Protein AF-A0AAW0KI13-F1 (afdb_monomer_lite)

pLDDT: mean 89.4, std 6.86, range [46.94, 96.88]

Organism: Quercus suber (NCBI:txid58331)

Structure (mmCIF, N/CA/C/O backbone):
data_AF-A0AAW0KI13-F1
#
_entry.id   AF-A0AAW0KI13-F1
#
loop_
_atom_site.group_PDB
_atom_site.id
_atom_site.type_symbol
_atom_site.label_atom_id
_atom_site.label_alt_id
_atom_site.label_comp_id
_atom_site.label_asym_id
_atom_site.label_entity_id
_atom_site.label_seq_id
_atom_site.pdbx_PDB_ins_code
_atom_site.Cartn_x
_atom_site.Cartn_y
_atom_site.Cartn_z
_atom_site.occupancy
_atom_site.B_iso_or_equiv
_atom_site.auth_seq_id
_atom_site.auth_comp_id
_atom_site.auth_asym_id
_atom_site.auth_atom_id
_atom_site.pdbx_PDB_model_num
ATOM 1 N N . LYS A 1 1 ? 4.363 6.578 26.462 1.00 61.97 1 LYS A N 1
ATOM 2 C CA . LYS A 1 1 ? 5.328 7.355 25.631 1.00 61.97 1 LYS A CA 1
ATOM 3 C C . LYS A 1 1 ? 4.779 7.716 24.234 1.00 61.97 1 LYS A C 1
ATOM 5 O O . LYS A 1 1 ? 4.929 8.866 23.847 1.00 61.97 1 LYS A O 1
ATOM 10 N N . HIS A 1 2 ? 4.113 6.808 23.495 1.00 75.25 2 HIS A N 1
ATOM 11 C CA . HIS A 1 2 ? 3.542 7.102 22.158 1.00 75.25 2 HIS A CA 1
ATOM 12 C C . HIS A 1 2 ? 2.457 8.200 22.165 1.00 75.25 2 HIS A C 1
ATOM 14 O O . HIS A 1 2 ? 2.541 9.150 21.390 1.00 75.25 2 HIS A O 1
ATOM 20 N N . VAL A 1 3 ? 1.497 8.123 23.096 1.00 70.81 3 VAL A N 1
ATOM 21 C CA . VAL A 1 3 ? 0.371 9.077 23.221 1.00 70.81 3 VAL A CA 1
ATOM 22 C C . VAL A 1 3 ? 0.840 10.535 23.341 1.00 70.81 3 VAL A C 1
ATOM 24 O O . VAL A 1 3 ? 0.241 11.427 22.758 1.00 70.81 3 VAL A O 1
ATOM 27 N N . GLN A 1 4 ? 1.972 10.776 24.010 1.00 68.19 4 GLN A N 1
ATOM 28 C CA . GLN A 1 4 ? 2.544 12.117 24.188 1.00 68.19 4 GLN A CA 1
ATOM 29 C C . GLN A 1 4 ? 3.240 12.673 22.932 1.00 68.19 4 GLN A C 1
ATOM 31 O O . GLN A 1 4 ? 3.480 13.876 22.851 1.00 68.19 4 GLN A O 1
ATOM 36 N N . ARG A 1 5 ? 3.590 11.829 21.951 1.00 75.25 5 ARG A N 1
ATOM 37 C CA . ARG A 1 5 ? 4.307 12.231 20.723 1.00 75.25 5 ARG A CA 1
ATOM 38 C C . ARG A 1 5 ? 3.428 12.211 19.474 1.00 75.25 5 ARG A C 1
ATOM 40 O O . ARG A 1 5 ? 3.750 12.876 18.498 1.00 75.25 5 ARG A O 1
ATOM 47 N N . CYS A 1 6 ? 2.329 11.466 19.491 1.00 79.69 6 CYS A N 1
ATOM 48 C CA . CYS A 1 6 ? 1.463 11.311 18.332 1.00 79.69 6 CYS A CA 1
ATOM 49 C C . CYS A 1 6 ? 0.388 12.402 18.280 1.00 79.69 6 CYS A C 1
ATOM 51 O O . CYS A 1 6 ? -0.416 12.537 19.198 1.00 79.69 6 CYS A O 1
ATOM 53 N N . HIS A 1 7 ? 0.342 13.148 17.176 1.00 77.62 7 HIS A N 1
ATOM 54 C CA . HIS A 1 7 ? -0.634 14.221 16.964 1.00 77.62 7 HIS A CA 1
ATOM 55 C C . HIS A 1 7 ? -2.089 13.717 16.983 1.00 77.62 7 HIS A C 1
ATOM 57 O O . HIS A 1 7 ? -2.969 14.403 17.486 1.00 77.62 7 HIS A O 1
ATOM 63 N N . ILE A 1 8 ? -2.331 12.497 16.486 1.00 78.88 8 ILE A N 1
ATOM 64 C CA . ILE A 1 8 ? -3.669 11.882 16.452 1.00 78.88 8 ILE A CA 1
ATOM 65 C C . ILE A 1 8 ? -4.142 11.546 17.868 1.00 78.88 8 ILE A C 1
ATOM 67 O O . ILE A 1 8 ? -5.255 11.884 18.247 1.00 78.88 8 ILE A O 1
ATOM 71 N N . CYS A 1 9 ? -3.283 10.922 18.679 1.00 79.31 9 CYS A N 1
ATOM 72 C CA . CYS A 1 9 ? -3.679 10.585 20.042 1.00 79.31 9 CYS A CA 1
ATOM 73 C C . CYS A 1 9 ? -3.757 11.849 20.939 1.00 79.31 9 CYS A C 1
ATOM 75 O O . CYS A 1 9 ? -4.514 11.857 21.905 1.00 79.31 9 CYS A O 1
ATOM 77 N N . LYS A 1 10 ? -3.047 12.944 20.600 1.00 78.75 10 LYS A N 1
ATOM 78 C CA . LYS A 1 10 ? -3.195 14.263 21.255 1.00 78.75 10 LYS A CA 1
ATOM 79 C C . LYS A 1 10 ? -4.529 14.950 20.967 1.00 78.75 10 LYS A C 1
ATOM 81 O O . LYS A 1 10 ? -5.020 15.667 21.828 1.00 78.75 10 LYS A O 1
ATOM 86 N N . SER A 1 11 ? -5.120 14.737 19.791 1.00 77.19 11 SER A N 1
ATOM 87 C CA . SER A 1 11 ? -6.432 15.296 19.442 1.00 77.19 11 SER A CA 1
ATOM 88 C C . SER A 1 11 ? -7.610 14.483 19.998 1.00 77.19 11 SER A C 1
ATOM 90 O O . SER A 1 11 ? -8.747 14.698 19.589 1.00 77.19 11 SER A O 1
ATOM 92 N N . GLY A 1 12 ? -7.348 13.530 20.902 1.00 74.88 12 GLY A N 1
ATOM 93 C CA . GLY A 1 12 ? -8.364 12.673 21.520 1.00 74.88 12 GLY A CA 1
ATOM 94 C C . GLY A 1 12 ? -8.826 11.503 20.647 1.00 74.88 12 GLY A C 1
ATOM 95 O O . GLY A 1 12 ? -9.659 10.715 21.086 1.00 74.88 12 GLY A O 1
ATOM 96 N N . LYS A 1 13 ? -8.284 11.344 19.431 1.00 79.50 13 LYS A N 1
ATOM 97 C CA . LYS A 1 13 ? -8.642 10.239 18.534 1.00 79.50 13 LYS A CA 1
ATOM 98 C C . LYS A 1 13 ? -7.779 9.002 18.782 1.00 79.50 13 LYS A C 1
ATOM 100 O O . LYS A 1 13 ? -6.607 9.091 19.152 1.00 79.50 13 LYS A O 1
ATOM 105 N N . THR A 1 14 ? -8.335 7.817 18.541 1.00 81.00 14 THR A N 1
ATOM 106 C CA . THR A 1 14 ? -7.590 6.564 18.706 1.00 81.00 14 THR A CA 1
ATOM 107 C C . THR A 1 14 ? -6.725 6.288 17.483 1.00 81.00 14 THR A C 1
ATOM 109 O O . THR A 1 14 ? -7.211 6.053 16.384 1.00 81.00 14 THR A O 1
ATOM 112 N N . CYS A 1 15 ? -5.412 6.325 17.674 1.00 84.69 15 CYS A N 1
ATOM 113 C CA . CYS A 1 15 ? -4.423 6.094 16.629 1.00 84.69 15 CYS A CA 1
ATOM 114 C C . CYS A 1 15 ? -4.205 4.586 16.373 1.00 84.69 15 CYS A C 1
ATOM 116 O O . CYS A 1 15 ? -4.208 3.788 17.312 1.00 84.69 15 CYS A O 1
ATOM 118 N N . TYR A 1 16 ? -3.944 4.197 15.115 1.00 84.88 16 TYR A N 1
ATOM 119 C CA . TYR A 1 16 ? -3.769 2.786 14.717 1.00 84.88 16 TYR A CA 1
ATOM 120 C C . TYR A 1 16 ? -2.754 2.019 15.579 1.00 84.88 16 TYR A C 1
ATOM 122 O O . TYR A 1 16 ? -2.978 0.862 15.914 1.00 84.88 16 TYR A O 1
ATOM 130 N N . GLN A 1 17 ? -1.642 2.650 15.974 1.00 84.06 17 GLN A N 1
ATOM 131 C CA . GLN A 1 17 ? -0.625 1.982 16.793 1.00 84.06 17 GLN A CA 1
ATOM 132 C C . GLN A 1 17 ? -1.172 1.534 18.159 1.00 84.06 17 GLN A C 1
ATOM 134 O O . GLN A 1 17 ? -0.823 0.453 18.622 1.00 84.06 17 GLN A O 1
ATOM 139 N N . LEU A 1 18 ? -2.082 2.305 18.764 1.00 84.06 18 LEU A N 1
ATOM 140 C CA . LEU A 1 18 ? -2.740 1.898 20.007 1.00 84.06 18 LEU A CA 1
ATOM 141 C C . LEU A 1 18 ? -3.693 0.725 19.778 1.00 84.06 18 LEU A C 1
ATOM 143 O O . LEU A 1 18 ? -3.669 -0.217 20.559 1.00 84.06 18 LEU A O 1
ATOM 147 N N . LEU A 1 19 ? -4.494 0.755 18.708 1.00 85.00 19 LEU A N 1
ATOM 148 C CA . LEU A 1 19 ? -5.394 -0.355 18.350 1.00 85.00 19 LEU A CA 1
ATOM 149 C C . LEU A 1 19 ? -4.617 -1.639 18.059 1.00 85.00 19 LEU A C 1
ATOM 151 O O . LEU A 1 19 ? -5.054 -2.742 18.368 1.00 85.00 19 LEU A O 1
ATOM 155 N N . HIS A 1 20 ? -3.436 -1.481 17.472 1.00 84.06 20 HIS A N 1
ATOM 156 C CA . HIS A 1 20 ? -2.540 -2.579 17.197 1.00 84.06 20 HIS A CA 1
ATOM 157 C C . HIS A 1 20 ? -2.007 -3.209 18.490 1.00 84.06 20 HIS A C 1
ATOM 159 O O . HIS A 1 20 ? -2.032 -4.433 18.608 1.00 84.06 20 HIS A O 1
ATOM 165 N N . GLU A 1 21 ? -1.520 -2.408 19.441 1.00 84.06 21 GLU A N 1
ATOM 166 C CA . GLU A 1 21 ? -0.885 -2.870 20.688 1.00 84.06 21 GLU A CA 1
ATOM 167 C C . GLU A 1 21 ? -1.889 -3.333 21.758 1.00 84.06 21 GLU A C 1
ATOM 169 O O . GLU A 1 21 ? -1.588 -4.258 22.511 1.00 84.06 21 GLU A O 1
ATOM 174 N N . ARG A 1 22 ? -3.078 -2.725 21.823 1.00 84.56 22 ARG A N 1
ATOM 175 C CA . ARG A 1 22 ? -4.080 -2.994 22.861 1.00 84.56 22 ARG A CA 1
ATOM 176 C C . ARG A 1 22 ? -4.697 -4.389 22.698 1.00 84.56 22 ARG A C 1
ATOM 178 O O . ARG A 1 22 ? -4.988 -4.829 21.584 1.00 84.56 22 ARG A O 1
ATOM 185 N N . SER A 1 23 ? -4.903 -5.089 23.812 1.00 84.81 23 SER A N 1
ATOM 186 C CA . SER A 1 23 ? -5.718 -6.303 23.836 1.00 84.81 23 SER A CA 1
ATOM 187 C C . SER A 1 23 ? -7.190 -5.952 23.652 1.00 84.81 23 SER A C 1
ATOM 189 O O . SER A 1 23 ? -7.677 -4.909 24.096 1.00 84.81 23 SER A O 1
ATOM 191 N N . VAL A 1 24 ? -7.892 -6.825 22.950 1.00 85.62 24 VAL A N 1
ATOM 192 C CA . VAL A 1 24 ? -9.333 -6.726 22.752 1.00 85.62 24 VAL A CA 1
ATOM 193 C C . VAL A 1 24 ? -10.016 -7.532 23.868 1.00 85.62 24 VAL A C 1
ATOM 195 O O . VAL A 1 24 ? -9.411 -8.517 24.299 1.00 85.62 24 VAL A O 1
ATOM 198 N N . PRO A 1 25 ? -11.188 -7.111 24.389 1.00 85.69 25 PRO A N 1
ATOM 199 C CA . PRO A 1 25 ? -11.909 -7.892 25.395 1.00 85.69 25 PRO A CA 1
ATOM 200 C C . PRO A 1 25 ? -12.255 -9.306 24.898 1.00 85.69 25 PRO A C 1
ATOM 202 O O . PRO A 1 25 ? -12.314 -9.558 23.690 1.00 85.69 25 PRO A O 1
ATOM 205 N N . ASP A 1 26 ? -12.406 -10.233 25.847 1.00 83.75 26 ASP A N 1
ATOM 206 C CA . ASP A 1 26 ? -12.386 -11.675 25.569 1.00 83.75 26 ASP A CA 1
ATOM 207 C C . ASP A 1 26 ? -13.560 -12.156 24.703 1.00 83.75 26 ASP A C 1
ATOM 209 O O . ASP A 1 26 ? -13.428 -13.100 23.925 1.00 83.75 26 ASP A O 1
ATOM 213 N N . ASP A 1 27 ? -14.683 -11.445 24.771 1.00 82.56 27 ASP A N 1
ATOM 214 C CA . ASP A 1 27 ? -15.894 -11.650 23.972 1.00 82.56 27 ASP A CA 1
ATOM 215 C C . ASP A 1 27 ? -15.655 -11.525 22.458 1.00 82.56 27 ASP A C 1
ATOM 217 O O . ASP A 1 27 ? -16.357 -12.139 21.649 1.00 82.56 27 ASP A O 1
ATOM 221 N N . LYS A 1 28 ? -14.628 -10.773 22.055 1.00 84.06 28 LYS A N 1
ATOM 222 C CA . LYS A 1 28 ? -14.274 -10.579 20.645 1.00 84.06 28 LYS A CA 1
ATOM 223 C C . LYS A 1 28 ? -13.362 -11.660 20.078 1.00 84.06 28 LYS A C 1
ATOM 225 O O . LYS A 1 28 ? -13.209 -11.720 18.854 1.00 84.06 28 LYS A O 1
ATOM 230 N N . TYR A 1 29 ? -12.786 -12.536 20.903 1.00 85.75 29 TYR A N 1
ATOM 231 C CA . TYR A 1 29 ? -12.083 -13.727 20.411 1.00 85.75 29 TYR A CA 1
ATOM 232 C C . TYR A 1 29 ? -13.089 -14.824 20.045 1.00 85.75 29 TYR A C 1
ATOM 234 O O . TYR A 1 29 ? -13.112 -15.905 20.625 1.00 85.75 29 TYR A O 1
ATOM 242 N N . SER A 1 30 ? -13.932 -14.542 19.051 1.00 91.56 30 SER A N 1
ATOM 243 C CA . SER A 1 30 ? -14.860 -15.517 18.484 1.00 91.56 30 SER A CA 1
ATOM 244 C C . SER A 1 30 ? -14.333 -16.075 17.163 1.00 91.56 30 SER A C 1
ATOM 246 O O . SER A 1 30 ? -13.671 -15.381 16.383 1.00 91.56 30 SER A O 1
ATOM 248 N N . LEU A 1 31 ? -14.670 -17.336 16.878 1.00 92.25 31 LEU A N 1
ATOM 249 C CA . LEU A 1 31 ? -14.317 -17.985 15.614 1.00 92.25 31 LEU A CA 1
ATOM 250 C C . LEU A 1 31 ? -14.878 -17.211 14.411 1.00 92.25 31 LEU A C 1
ATOM 252 O O . LEU A 1 31 ? -14.191 -17.054 13.406 1.00 92.25 31 LEU A O 1
ATOM 256 N N . SER A 1 32 ? -16.093 -16.674 14.533 1.00 93.00 32 SER A N 1
ATOM 257 C CA . SER A 1 32 ? -16.743 -15.892 13.480 1.00 93.00 32 SER A CA 1
ATOM 258 C C . SER A 1 32 ? -15.950 -14.632 13.129 1.00 93.00 32 SER A C 1
ATOM 260 O O . SER A 1 32 ? -15.671 -14.398 11.956 1.00 93.00 32 SER A O 1
ATOM 262 N N . ILE A 1 33 ? -15.515 -13.849 14.127 1.00 92.62 33 ILE A N 1
ATOM 263 C CA . ILE A 1 33 ? -14.702 -12.642 13.890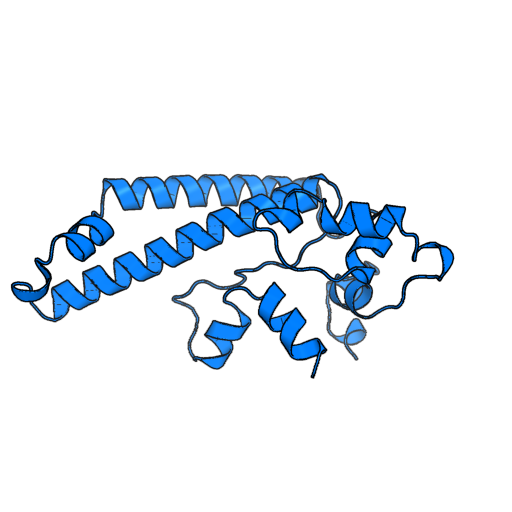 1.00 92.62 33 ILE A CA 1
ATOM 264 C C . ILE A 1 33 ? -13.337 -13.020 13.304 1.00 92.62 33 ILE A C 1
ATOM 266 O O . ILE A 1 33 ? -12.821 -12.319 12.431 1.00 92.62 33 ILE A O 1
ATOM 270 N N . TYR A 1 34 ? -12.762 -14.142 13.739 1.00 93.25 34 TYR A N 1
ATOM 271 C CA . TYR A 1 34 ? -11.508 -14.644 13.187 1.00 93.25 34 TYR A CA 1
ATOM 272 C C . TYR A 1 34 ? -11.627 -15.033 11.710 1.00 93.25 34 TYR A C 1
ATOM 274 O O . TYR A 1 34 ? -10.792 -14.624 10.903 1.00 93.25 34 TYR A O 1
ATOM 282 N N . ILE A 1 35 ? -12.689 -15.745 11.327 1.00 94.75 35 ILE A N 1
ATOM 283 C CA . ILE A 1 35 ? -12.957 -16.063 9.920 1.00 94.75 35 ILE A CA 1
ATOM 284 C C . ILE A 1 35 ? -13.171 -14.773 9.127 1.00 94.75 35 ILE A C 1
ATOM 286 O O . ILE A 1 35 ? -12.529 -14.606 8.093 1.00 94.75 35 ILE A O 1
ATOM 290 N N . CYS A 1 36 ? -13.978 -13.831 9.633 1.00 94.12 36 CYS A N 1
ATOM 291 C CA . CYS A 1 36 ? -14.169 -12.521 9.005 1.00 94.12 36 CYS A CA 1
ATOM 292 C C . CYS A 1 36 ? -12.837 -11.803 8.756 1.00 94.12 36 CYS A C 1
ATOM 294 O O . CYS A 1 36 ? -12.635 -11.269 7.672 1.00 94.12 36 CYS A O 1
ATOM 296 N N . TYR A 1 37 ? -11.916 -11.825 9.722 1.00 94.38 37 TYR A N 1
ATOM 297 C CA . TYR A 1 37 ? -10.579 -11.251 9.572 1.00 94.38 37 TYR A CA 1
ATOM 298 C C . TYR A 1 37 ? -9.767 -11.927 8.455 1.00 94.38 37 TYR A C 1
ATOM 300 O O . TYR A 1 37 ? -9.124 -11.234 7.666 1.00 94.38 37 TYR A O 1
ATOM 308 N N . LEU A 1 38 ? -9.813 -13.259 8.359 1.00 93.62 38 LEU A N 1
ATOM 309 C CA . LEU A 1 38 ? -9.081 -14.014 7.336 1.00 93.62 38 LEU A CA 1
ATOM 310 C C . LEU A 1 38 ? -9.633 -13.798 5.923 1.00 93.62 38 LEU A C 1
ATOM 312 O O . LEU A 1 38 ? -8.853 -13.724 4.977 1.00 93.62 38 LEU A O 1
ATOM 316 N N . VAL A 1 39 ? -10.957 -13.695 5.775 1.00 94.75 39 VAL A N 1
ATOM 317 C CA . VAL A 1 39 ? -11.621 -13.578 4.463 1.00 94.75 39 VAL A CA 1
ATOM 318 C C . VAL A 1 39 ? -11.924 -12.136 4.058 1.00 94.75 39 VAL A C 1
ATOM 320 O O . VAL A 1 39 ? -12.530 -11.899 3.013 1.00 94.75 39 VAL A O 1
ATOM 323 N N . TYR A 1 40 ? -11.522 -11.151 4.863 1.00 94.19 40 TYR A N 1
ATOM 324 C CA . TYR A 1 40 ? -11.773 -9.747 4.564 1.00 94.19 40 TYR A CA 1
ATOM 325 C C . TYR A 1 40 ? -11.019 -9.321 3.296 1.00 94.19 40 TYR A C 1
ATOM 327 O O . TYR A 1 40 ? -9.800 -9.131 3.303 1.00 94.19 40 TYR A O 1
ATOM 335 N N . ALA A 1 41 ? -11.766 -9.159 2.198 1.00 93.44 41 ALA A N 1
ATOM 336 C CA . ALA A 1 41 ? -11.230 -9.033 0.843 1.00 93.44 41 ALA A CA 1
ATOM 337 C C . ALA A 1 41 ? -10.117 -7.979 0.679 1.00 93.44 41 ALA A C 1
ATOM 339 O O . ALA A 1 41 ? -9.099 -8.310 0.060 1.00 93.44 41 ALA A O 1
ATOM 340 N N . PRO A 1 42 ? -10.221 -6.758 1.254 1.00 92.25 42 PRO A N 1
ATOM 341 C CA . PRO A 1 42 ? -9.151 -5.778 1.134 1.00 92.25 42 PRO A CA 1
ATOM 342 C C . PRO A 1 42 ? -7.816 -6.269 1.682 1.00 92.25 42 PRO A C 1
ATOM 344 O O . PRO A 1 42 ? -6.795 -5.980 1.074 1.00 92.25 42 PRO A O 1
ATOM 347 N N . LEU A 1 43 ? -7.814 -7.014 2.791 1.00 89.81 43 LEU A N 1
ATOM 348 C CA . LEU A 1 43 ? -6.601 -7.541 3.426 1.00 89.81 43 LEU A CA 1
ATOM 349 C C . LEU A 1 43 ? -6.147 -8.854 2.783 1.00 89.81 43 LEU A C 1
ATOM 351 O O . LEU A 1 43 ? -4.946 -9.060 2.636 1.00 89.81 43 LEU A O 1
ATOM 355 N N . TYR A 1 44 ? -7.096 -9.702 2.378 1.00 90.62 44 TYR A N 1
ATOM 356 C CA . TYR A 1 44 ? -6.828 -11.021 1.805 1.00 90.62 44 TYR A CA 1
ATOM 357 C C . TYR A 1 44 ? -6.097 -10.952 0.458 1.00 90.62 44 TYR A C 1
ATOM 359 O O . TYR A 1 44 ? -5.189 -11.740 0.212 1.00 90.62 44 TYR A O 1
ATOM 367 N N . LEU A 1 45 ? -6.473 -10.007 -0.412 1.00 91.19 45 LEU A N 1
ATOM 368 C CA . LEU A 1 45 ? -5.932 -9.931 -1.772 1.00 91.19 45 LEU A CA 1
ATOM 369 C C . LEU A 1 45 ? -4.511 -9.354 -1.808 1.00 91.19 45 LEU A C 1
ATOM 371 O O . LEU A 1 45 ? -3.550 -10.055 -2.109 1.00 91.19 45 LEU A O 1
ATOM 375 N N . ALA A 1 46 ? -4.366 -8.059 -1.527 1.00 90.06 46 ALA A N 1
ATOM 376 C CA . ALA A 1 46 ? -3.057 -7.407 -1.444 1.00 90.06 46 ALA A CA 1
ATOM 377 C C . ALA A 1 46 ? -3.097 -6.179 -0.522 1.00 90.06 46 ALA A C 1
ATOM 379 O O . ALA A 1 46 ? -2.462 -5.154 -0.787 1.00 90.06 46 ALA A O 1
ATOM 380 N N . GLY A 1 47 ? -3.894 -6.244 0.542 1.00 87.12 47 GLY A N 1
ATOM 381 C CA . GLY A 1 47 ? -4.021 -5.146 1.489 1.00 87.12 47 GLY A CA 1
ATOM 382 C C . GLY A 1 47 ? -2.835 -5.008 2.429 1.00 87.12 47 GLY A C 1
ATOM 383 O O . GLY A 1 47 ? -1.983 -5.890 2.529 1.00 87.12 47 GLY A O 1
ATOM 384 N N . PRO A 1 48 ? -2.764 -3.887 3.160 1.00 92.31 48 PRO A N 1
ATOM 385 C CA . PRO A 1 48 ? -1.790 -3.739 4.228 1.00 92.31 48 PRO A CA 1
ATOM 386 C C . PRO A 1 48 ? -2.059 -4.724 5.362 1.00 92.31 48 PRO A C 1
ATOM 388 O O . PRO A 1 48 ? -3.197 -4.905 5.766 1.00 92.31 48 PRO A O 1
ATOM 391 N N . ILE A 1 49 ? -1.010 -5.291 5.945 1.00 92.44 49 ILE A N 1
ATOM 392 C CA . ILE A 1 49 ? -1.131 -6.228 7.060 1.00 92.44 49 ILE A CA 1
ATOM 393 C C . ILE A 1 49 ? -1.552 -5.469 8.322 1.00 92.44 49 ILE A C 1
ATOM 395 O O . ILE A 1 49 ? -0.901 -4.503 8.736 1.00 92.44 49 ILE A O 1
ATOM 399 N N . ILE A 1 50 ? -2.622 -5.933 8.962 1.00 93.00 50 ILE A N 1
ATOM 400 C CA . ILE A 1 50 ? -3.067 -5.443 10.271 1.00 93.00 50 ILE A CA 1
ATOM 401 C C . ILE A 1 50 ? -3.047 -6.572 11.300 1.00 93.00 50 ILE A C 1
ATOM 403 O O . ILE A 1 50 ? -2.895 -7.733 10.944 1.00 93.00 50 ILE A O 1
ATOM 407 N N . SER A 1 51 ? -3.133 -6.250 12.591 1.00 91.94 51 SER A N 1
ATOM 408 C CA . SER A 1 51 ? -3.345 -7.286 13.610 1.00 91.94 51 SER A CA 1
ATOM 409 C C . SER A 1 51 ? -4.828 -7.609 13.742 1.00 91.94 51 SER A C 1
ATOM 411 O O . SER A 1 51 ? -5.670 -6.733 13.547 1.00 91.94 51 SER A O 1
ATOM 413 N N . PHE A 1 52 ? -5.130 -8.833 14.183 1.00 91.75 52 PHE A N 1
ATOM 414 C CA . PHE A 1 52 ? -6.480 -9.218 14.594 1.00 91.75 52 PHE A CA 1
ATOM 415 C C . PHE A 1 52 ? -7.065 -8.215 15.599 1.00 91.75 52 PHE A C 1
ATOM 417 O O . PHE A 1 52 ? -8.178 -7.741 15.414 1.00 91.75 52 PHE A O 1
ATOM 424 N N . ASN A 1 53 ? -6.274 -7.801 16.596 1.00 91.25 53 ASN A N 1
ATOM 425 C CA . ASN A 1 53 ? -6.711 -6.825 17.595 1.00 91.25 53 ASN A CA 1
ATOM 426 C C . ASN A 1 53 ? -7.152 -5.499 16.964 1.00 91.25 53 ASN A C 1
ATOM 428 O O . ASN A 1 53 ? -8.221 -4.980 17.281 1.00 91.25 53 ASN A O 1
ATOM 432 N N . ALA A 1 54 ? -6.356 -4.979 16.022 1.00 91.06 54 ALA A N 1
ATOM 433 C CA . ALA A 1 54 ? -6.692 -3.751 15.318 1.00 91.06 54 ALA A CA 1
ATOM 434 C C . ALA A 1 54 ? -7.945 -3.930 14.454 1.00 91.06 54 ALA A C 1
ATOM 436 O O . ALA A 1 54 ? -8.775 -3.028 14.419 1.00 91.06 54 ALA A O 1
ATOM 437 N N . PHE A 1 55 ? -8.118 -5.076 13.794 1.00 93.25 55 PHE A N 1
ATOM 438 C CA . PHE A 1 55 ? -9.322 -5.374 13.017 1.00 93.25 55 PHE A CA 1
ATOM 439 C C . PHE A 1 55 ? -10.570 -5.442 13.909 1.00 93.25 55 PHE A C 1
ATOM 441 O O . PHE A 1 55 ? -11.496 -4.659 13.725 1.00 93.25 55 PHE A O 1
ATOM 448 N N . ALA A 1 56 ? -10.562 -6.299 14.932 1.00 92.44 56 ALA A N 1
ATOM 449 C CA . ALA A 1 56 ? -11.698 -6.522 15.828 1.00 92.44 56 ALA A CA 1
ATOM 450 C C . ALA A 1 56 ? -12.074 -5.276 16.652 1.00 92.44 56 ALA A C 1
ATOM 452 O O . ALA A 1 56 ? -13.239 -5.068 16.995 1.00 92.44 56 ALA A O 1
ATOM 453 N N . SER A 1 57 ? -11.103 -4.411 16.965 1.00 90.38 57 SER A N 1
ATOM 454 C CA . SER A 1 57 ? -11.380 -3.126 17.621 1.00 90.38 57 SER A CA 1
ATOM 455 C C . SER A 1 57 ? -12.149 -2.142 16.730 1.00 90.38 57 SER A C 1
ATOM 457 O O . SER A 1 57 ? -12.900 -1.326 17.256 1.00 90.38 57 SER A O 1
ATOM 459 N N . GLN A 1 58 ? -11.995 -2.248 15.406 1.00 91.62 58 GLN A N 1
ATOM 460 C CA . GLN A 1 58 ? -12.582 -1.330 14.425 1.00 91.62 58 GLN A CA 1
ATOM 461 C C . GLN A 1 58 ? -13.936 -1.792 13.875 1.00 91.62 58 GLN A C 1
ATOM 463 O O . GLN A 1 58 ? -14.578 -1.034 13.156 1.00 91.62 58 GLN A O 1
ATOM 468 N N . LEU A 1 59 ? -14.377 -3.013 14.203 1.00 90.19 59 LEU A N 1
ATOM 469 C CA . LEU A 1 59 ? -15.682 -3.527 13.772 1.00 90.19 59 LEU A CA 1
ATOM 470 C C . LEU A 1 59 ? -16.850 -2.796 14.447 1.00 90.19 59 LEU A C 1
ATOM 472 O O . LEU A 1 59 ? -17.810 -2.448 13.771 1.00 90.19 59 LEU A O 1
ATOM 476 N N . ASP A 1 60 ? -16.750 -2.524 15.752 1.00 85.06 60 ASP A N 1
ATOM 477 C CA . ASP A 1 60 ? -17.825 -1.834 16.488 1.00 85.06 60 ASP A CA 1
ATOM 478 C C . ASP A 1 60 ? -17.697 -0.315 16.411 1.00 85.06 60 ASP A C 1
ATOM 480 O O . ASP A 1 60 ? -18.688 0.411 16.399 1.00 85.06 60 ASP A O 1
ATOM 484 N N . VAL A 1 61 ? -16.454 0.173 16.401 1.00 86.06 61 VAL A N 1
ATOM 485 C CA . VAL A 1 61 ? -16.139 1.598 16.345 1.00 86.06 61 VAL A CA 1
ATOM 486 C C . VAL A 1 61 ? -15.325 1.836 15.078 1.00 86.06 61 VAL A C 1
ATOM 488 O O . VAL A 1 61 ? -14.102 1.657 15.105 1.00 86.06 61 VAL A O 1
ATOM 491 N N . PRO A 1 62 ? -15.976 2.216 13.962 1.00 85.88 62 PRO A N 1
ATOM 492 C CA . PRO A 1 62 ? -15.271 2.472 12.719 1.00 85.88 62 PRO A CA 1
ATOM 493 C C . PRO A 1 62 ? -14.270 3.614 12.897 1.00 85.88 62 PRO A C 1
ATOM 495 O O . PRO A 1 62 ? -14.397 4.473 13.778 1.00 85.88 62 PRO A O 1
ATOM 498 N N . GLN A 1 63 ? -13.257 3.632 12.035 1.00 85.38 63 GLN A N 1
ATOM 499 C CA . GLN A 1 63 ? -12.241 4.675 12.052 1.00 85.38 63 GLN A CA 1
ATOM 500 C C . GLN A 1 63 ? -12.888 6.073 11.976 1.00 85.38 63 GLN A C 1
ATOM 502 O O . GLN A 1 63 ? -13.770 6.321 11.158 1.00 85.38 63 GLN A O 1
ATOM 507 N N . ASN A 1 64 ? -12.407 7.001 12.807 1.00 84.19 64 ASN A N 1
ATOM 508 C CA . ASN A 1 64 ? -12.798 8.420 12.789 1.00 84.19 64 ASN A CA 1
ATOM 509 C C . ASN A 1 64 ? -11.580 9.342 12.562 1.00 84.19 64 ASN A C 1
ATOM 511 O O . ASN A 1 64 ? -11.591 10.547 12.835 1.00 84.19 64 ASN A O 1
ATOM 515 N N . ASN A 1 65 ? -10.463 8.769 12.112 1.00 85.00 65 ASN A N 1
ATOM 516 C CA . ASN A 1 65 ? -9.227 9.511 11.873 1.00 85.00 65 ASN A CA 1
ATOM 517 C C . ASN A 1 65 ? -9.249 10.223 10.522 1.00 85.00 65 ASN A C 1
ATOM 519 O O . ASN A 1 65 ? -8.706 11.323 10.424 1.00 85.00 65 ASN A O 1
ATOM 523 N N . TYR A 1 66 ? -9.895 9.625 9.520 1.00 87.88 66 TYR A N 1
ATOM 524 C CA . TYR A 1 66 ? -9.998 10.165 8.168 1.00 87.88 66 TYR A CA 1
ATOM 525 C C . TYR A 1 66 ? -11.407 10.691 7.929 1.00 87.88 66 TYR A C 1
ATOM 527 O O . TYR A 1 66 ? -12.377 9.935 7.989 1.00 87.88 66 TYR A O 1
ATOM 535 N N . SER A 1 67 ? -11.511 11.985 7.633 1.00 90.50 67 SER A N 1
ATOM 536 C CA . SER A 1 67 ? -12.773 12.580 7.198 1.00 90.50 67 SER A CA 1
ATOM 537 C C . SER A 1 67 ? -13.142 12.100 5.790 1.00 90.50 67 SER A C 1
ATOM 539 O O . SER A 1 67 ? -12.280 11.651 5.030 1.00 90.50 67 SER A O 1
ATOM 541 N N . VAL A 1 68 ? -14.409 12.259 5.395 1.00 89.50 68 VAL A N 1
ATOM 542 C CA . VAL A 1 68 ? -14.856 11.965 4.018 1.00 89.50 68 VAL A CA 1
ATOM 543 C C . VAL A 1 68 ? -14.002 12.724 2.997 1.00 89.50 68 VAL A C 1
ATOM 545 O O . VAL A 1 68 ? -13.588 12.151 1.995 1.00 89.50 68 VAL A O 1
ATOM 548 N N . ARG A 1 69 ? -13.634 13.978 3.296 1.00 92.31 69 ARG A N 1
ATOM 549 C CA . ARG A 1 69 ? -12.724 14.781 2.467 1.00 92.31 69 ARG A CA 1
ATOM 550 C C . ARG A 1 69 ? -11.359 14.108 2.289 1.00 92.31 69 ARG A C 1
ATOM 552 O O . ARG A 1 69 ? -10.843 14.080 1.174 1.00 92.31 69 ARG A O 1
ATOM 559 N N . ASP A 1 70 ? -10.788 13.551 3.356 1.00 91.31 70 ASP A N 1
ATOM 560 C CA . ASP A 1 70 ? -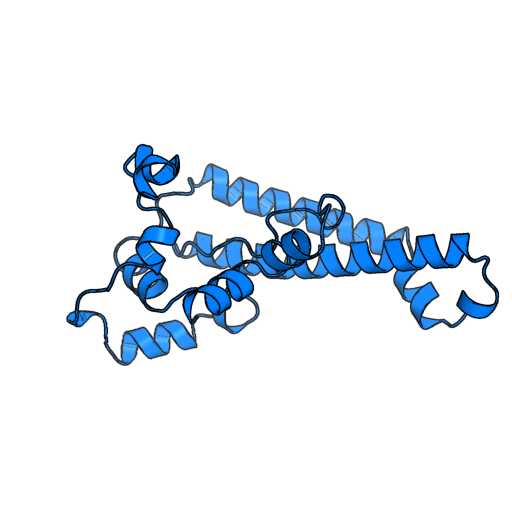9.489 12.868 3.302 1.00 91.31 70 ASP A CA 1
ATOM 561 C C . ASP A 1 70 ? -9.561 11.563 2.503 1.00 91.31 70 ASP A C 1
ATOM 563 O O . ASP A 1 70 ? -8.622 11.221 1.778 1.00 91.31 70 ASP A O 1
ATOM 567 N N . VAL A 1 71 ? -10.674 10.832 2.623 1.00 92.75 71 VAL A N 1
ATOM 568 C CA . VAL A 1 71 ? -10.924 9.600 1.863 1.00 92.75 71 VAL A CA 1
ATOM 569 C C . VAL A 1 71 ? -11.077 9.926 0.377 1.00 92.75 71 VAL A C 1
ATOM 571 O O . VAL A 1 71 ? -10.362 9.342 -0.439 1.00 92.75 71 VAL A O 1
ATOM 574 N N . THR A 1 72 ? -11.891 10.922 0.018 1.00 93.25 72 THR A N 1
ATOM 575 C CA . THR A 1 72 ? -12.030 11.391 -1.371 1.00 93.25 72 THR A CA 1
ATOM 576 C C . THR A 1 72 ? -10.691 11.856 -1.938 1.00 93.25 72 THR A C 1
ATOM 578 O O . THR A 1 72 ? -10.327 11.481 -3.052 1.00 93.25 72 THR A O 1
ATOM 581 N N . TRP A 1 73 ? -9.899 12.597 -1.158 1.00 93.25 73 TRP A N 1
ATOM 582 C CA . TRP A 1 73 ? -8.553 13.006 -1.563 1.00 93.25 73 TRP A CA 1
ATOM 583 C C . TRP A 1 73 ? -7.621 11.811 -1.807 1.00 93.25 73 TRP A C 1
ATOM 585 O O . TRP A 1 73 ? -6.854 11.812 -2.771 1.00 93.25 73 TRP A O 1
ATOM 595 N N . CYS A 1 74 ? -7.704 10.759 -0.983 1.00 91.69 74 CYS A N 1
ATOM 596 C CA . CYS A 1 74 ? -6.963 9.517 -1.218 1.00 91.69 74 CYS A CA 1
ATOM 597 C C . CYS A 1 74 ? -7.351 8.865 -2.553 1.00 91.69 74 CYS A C 1
ATOM 599 O O . CYS A 1 74 ? -6.453 8.420 -3.270 1.00 91.69 74 CYS A O 1
ATOM 601 N N . GLY A 1 75 ? -8.646 8.843 -2.888 1.00 93.94 75 GLY A N 1
ATOM 602 C CA . GLY A 1 75 ? -9.151 8.340 -4.167 1.00 93.94 75 GLY A CA 1
ATOM 603 C C . GLY A 1 75 ? -8.649 9.161 -5.358 1.00 93.94 75 GLY A C 1
ATOM 604 O O . GLY A 1 75 ? -8.080 8.602 -6.291 1.00 93.94 75 GLY A O 1
ATOM 605 N N . LEU A 1 76 ? -8.743 10.492 -5.289 1.00 95.31 76 LEU A N 1
ATOM 606 C CA . LEU A 1 76 ? -8.234 11.389 -6.337 1.00 95.31 76 LEU A CA 1
ATOM 607 C C . LEU A 1 76 ? -6.724 11.229 -6.554 1.00 95.31 76 LEU A C 1
ATOM 609 O O . LEU A 1 76 ? -6.259 11.090 -7.683 1.00 95.31 76 LEU A O 1
ATOM 613 N N . CYS A 1 77 ? -5.949 11.177 -5.468 1.00 93.69 77 CYS A N 1
ATOM 614 C CA . CYS A 1 77 ? -4.513 10.913 -5.531 1.00 93.69 77 CYS A CA 1
ATOM 615 C C . CYS A 1 77 ? -4.192 9.548 -6.153 1.00 93.69 77 CYS A C 1
ATOM 617 O O . CYS A 1 77 ? -3.162 9.407 -6.814 1.00 93.69 77 CYS A O 1
ATOM 619 N N . TRP A 1 78 ? -5.029 8.535 -5.917 1.00 95.38 78 TRP A N 1
ATOM 620 C CA . TRP A 1 78 ? -4.871 7.223 -6.534 1.00 95.38 78 TRP A CA 1
ATOM 621 C C . TRP A 1 78 ? -5.124 7.286 -8.044 1.00 95.38 78 TRP A C 1
ATOM 623 O O . TRP A 1 78 ? -4.274 6.821 -8.798 1.00 95.38 78 TRP A O 1
ATOM 633 N N . VAL A 1 79 ? -6.199 7.949 -8.485 1.00 96.88 79 VAL A N 1
ATOM 634 C CA . VAL A 1 79 ? -6.494 8.157 -9.916 1.00 96.88 79 VAL A CA 1
ATOM 635 C C . VAL A 1 79 ? -5.356 8.908 -10.607 1.00 96.88 79 VAL A C 1
ATOM 637 O O . VAL A 1 79 ? -4.880 8.472 -11.649 1.00 96.88 79 VAL A O 1
ATOM 640 N N . PHE A 1 80 ? -4.843 9.982 -10.002 1.00 96.00 80 PHE A N 1
ATOM 641 C CA . PHE A 1 80 ? -3.687 10.699 -10.546 1.00 96.00 80 PHE A CA 1
ATOM 642 C C . PHE A 1 80 ? -2.446 9.800 -10.666 1.00 96.00 80 PHE A C 1
ATOM 644 O O . PHE A 1 80 ? -1.741 9.833 -11.669 1.00 96.00 80 PHE A O 1
ATOM 651 N N . SER A 1 81 ? -2.198 8.953 -9.662 1.00 94.62 81 SER A N 1
ATOM 652 C CA . SER A 1 81 ? -1.082 7.997 -9.697 1.00 94.62 81 SER A CA 1
ATOM 653 C C . SER A 1 81 ? -1.269 6.932 -10.786 1.00 94.62 81 SER A C 1
ATOM 655 O O . SER A 1 81 ? -0.283 6.466 -11.350 1.00 94.62 81 SER A O 1
ATOM 657 N N . LEU A 1 82 ? -2.518 6.553 -11.081 1.00 96.12 82 LEU A N 1
ATOM 658 C CA . LEU A 1 82 ? -2.857 5.592 -12.130 1.00 96.12 82 LEU A CA 1
ATOM 659 C C . LEU A 1 82 ? -2.583 6.197 -13.507 1.00 96.12 82 LEU A C 1
ATOM 661 O O . LEU A 1 82 ? -1.887 5.585 -14.309 1.00 96.12 82 LEU A O 1
ATOM 665 N N . LEU A 1 83 ? -3.047 7.429 -13.733 1.00 96.38 83 LEU A N 1
ATOM 666 C CA . LEU A 1 83 ? -2.771 8.181 -14.959 1.00 96.38 83 LEU A CA 1
ATOM 667 C C . LEU A 1 83 ? -1.269 8.388 -15.171 1.00 96.38 83 LEU A C 1
ATOM 669 O O . LEU A 1 83 ? -0.783 8.255 -16.289 1.00 96.38 83 LEU A O 1
ATOM 673 N N . LEU A 1 84 ? -0.518 8.669 -14.101 1.00 94.94 84 LEU A N 1
ATOM 674 C CA . LEU A 1 84 ? 0.937 8.785 -14.171 1.00 94.94 84 LEU A CA 1
ATOM 675 C C . LEU A 1 84 ? 1.600 7.466 -14.595 1.00 94.94 84 LEU A C 1
ATOM 677 O O . LEU A 1 84 ? 2.539 7.488 -15.388 1.00 94.94 84 LEU A O 1
ATOM 681 N N . MET A 1 85 ? 1.130 6.328 -14.076 1.00 94.69 85 MET A N 1
ATOM 682 C CA . MET A 1 85 ? 1.656 5.019 -14.470 1.00 94.69 85 MET A CA 1
ATOM 683 C C . MET A 1 85 ? 1.370 4.736 -15.944 1.00 94.69 85 MET A C 1
ATOM 685 O O . MET A 1 85 ? 2.287 4.325 -16.649 1.00 94.69 85 MET A O 1
ATOM 689 N N . GLU A 1 86 ? 0.144 5.007 -16.394 1.00 94.94 86 GLU A N 1
ATOM 690 C CA . GLU A 1 86 ? -0.281 4.821 -17.785 1.00 94.94 86 GLU A CA 1
ATOM 691 C C . GLU A 1 86 ? 0.530 5.702 -18.747 1.00 94.94 86 GLU A C 1
ATOM 693 O O . GLU A 1 86 ? 1.057 5.245 -19.761 1.00 94.94 86 GLU A O 1
ATOM 698 N N . LEU A 1 87 ? 0.722 6.974 -18.384 1.00 94.56 87 LEU A N 1
ATOM 699 C CA . LEU A 1 87 ? 1.562 7.894 -19.142 1.00 94.56 87 LEU A CA 1
ATOM 700 C C . LEU A 1 87 ? 3.003 7.382 -19.222 1.00 94.56 87 LEU A C 1
ATOM 702 O O . LEU A 1 87 ? 3.625 7.428 -20.282 1.00 94.56 87 LEU A O 1
ATOM 706 N N . MET A 1 88 ? 3.536 6.870 -18.113 1.00 93.06 88 MET A N 1
ATOM 707 C CA . MET A 1 88 ? 4.893 6.345 -18.089 1.00 93.06 88 MET A CA 1
ATOM 708 C C . MET A 1 88 ? 5.042 5.100 -18.967 1.00 93.06 88 MET A C 1
ATOM 710 O O . MET A 1 88 ? 6.055 4.983 -19.647 1.00 93.06 88 MET A O 1
ATOM 714 N N . THR A 1 89 ? 4.052 4.204 -19.011 1.00 92.06 89 THR A N 1
ATOM 715 C CA . THR A 1 89 ? 4.085 3.025 -19.893 1.00 92.06 89 THR A CA 1
ATOM 716 C C . THR A 1 89 ? 3.930 3.372 -21.368 1.00 92.06 89 THR A C 1
ATOM 718 O O . THR A 1 89 ? 4.516 2.682 -22.201 1.00 92.06 89 THR A O 1
ATOM 721 N N . HIS A 1 90 ? 3.196 4.437 -21.699 1.00 92.50 90 HIS A N 1
ATOM 722 C CA . HIS A 1 90 ? 3.044 4.903 -23.080 1.00 92.50 90 HIS A CA 1
ATOM 723 C C . HIS A 1 90 ? 4.249 5.690 -23.600 1.00 92.50 90 HIS A C 1
ATOM 725 O O . HIS A 1 90 ? 4.594 5.577 -24.776 1.00 92.50 90 HIS A O 1
ATOM 731 N N . LEU A 1 91 ? 4.871 6.509 -22.748 1.00 92.50 91 LEU A N 1
ATOM 732 C CA . LEU A 1 91 ? 5.990 7.363 -23.150 1.00 92.50 91 LEU A CA 1
ATOM 733 C C . LEU A 1 91 ? 7.344 6.675 -22.981 1.00 92.50 91 LEU A C 1
ATOM 735 O O . LEU A 1 91 ? 8.241 6.866 -23.799 1.00 92.50 91 LEU A O 1
ATOM 739 N N . PHE A 1 92 ? 7.507 5.884 -21.920 1.00 87.56 92 PHE A N 1
ATOM 740 C CA . PHE A 1 92 ? 8.796 5.338 -21.525 1.00 87.56 92 PHE A CA 1
ATOM 741 C C . PHE A 1 92 ? 8.753 3.807 -21.475 1.00 87.56 92 PHE A C 1
ATOM 743 O O . PHE A 1 92 ? 8.408 3.181 -20.472 1.00 87.56 92 PHE A O 1
ATOM 750 N N . TYR A 1 93 ? 9.182 3.185 -22.572 1.00 90.50 93 TYR A N 1
ATOM 751 C CA . TYR A 1 93 ? 9.215 1.731 -22.770 1.00 90.50 93 TYR A CA 1
ATOM 752 C C . TYR A 1 93 ? 10.320 1.009 -21.967 1.00 90.50 93 TYR A C 1
ATOM 754 O O . TYR A 1 93 ? 10.899 0.028 -22.435 1.00 90.50 93 TYR A O 1
ATOM 762 N N . TYR A 1 94 ? 10.626 1.459 -20.744 1.00 92.06 94 TYR A N 1
ATOM 763 C CA . TYR A 1 94 ? 11.721 0.932 -19.918 1.00 92.06 94 TYR A CA 1
ATOM 764 C C . TYR A 1 94 ? 11.650 -0.589 -19.730 1.00 92.06 94 TYR A C 1
ATOM 766 O O . TYR A 1 94 ? 12.651 -1.282 -19.886 1.00 92.06 94 TYR A O 1
ATOM 774 N N . ASN A 1 95 ? 10.457 -1.129 -19.455 1.00 91.38 95 ASN A N 1
ATOM 775 C CA . ASN A 1 95 ? 10.270 -2.573 -19.282 1.00 91.38 95 ASN A CA 1
ATOM 776 C C . ASN A 1 95 ? 10.506 -3.357 -20.583 1.00 91.38 95 ASN A C 1
ATOM 778 O O . ASN A 1 95 ? 11.040 -4.461 -20.535 1.00 91.38 95 ASN A O 1
ATOM 782 N N . ALA A 1 96 ? 10.152 -2.790 -21.741 1.00 92.25 96 ALA A N 1
ATOM 783 C CA . ALA A 1 96 ? 10.400 -3.436 -23.027 1.00 92.25 96 ALA A CA 1
ATOM 784 C C . ALA A 1 96 ? 11.906 -3.512 -23.316 1.00 92.25 96 ALA A C 1
ATOM 786 O O . ALA A 1 96 ? 12.401 -4.570 -23.700 1.00 92.25 96 ALA A O 1
ATOM 787 N N . PHE A 1 97 ? 12.650 -2.434 -23.041 1.00 91.19 97 PHE A N 1
ATOM 788 C CA . PHE A 1 97 ? 14.113 -2.432 -23.145 1.00 91.19 97 PHE A CA 1
ATOM 789 C C . PHE A 1 97 ? 14.787 -3.398 -22.164 1.00 91.19 97 PHE A C 1
ATOM 791 O O . PHE A 1 97 ? 15.787 -4.028 -22.507 1.00 91.19 97 PHE A O 1
ATOM 798 N N . ALA A 1 98 ? 14.241 -3.548 -20.956 1.00 89.94 98 ALA A N 1
AT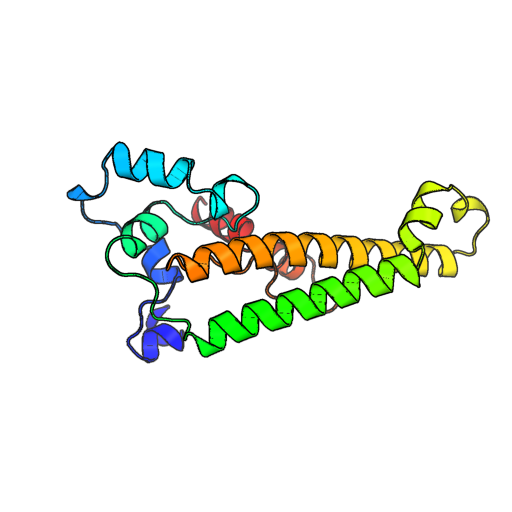OM 799 C CA . ALA A 1 98 ? 14.771 -4.489 -19.974 1.00 89.94 98 ALA A CA 1
ATOM 800 C C . ALA A 1 98 ? 14.612 -5.954 -20.420 1.00 89.94 98 ALA A C 1
ATOM 802 O O . ALA A 1 98 ? 15.507 -6.765 -20.187 1.00 89.94 98 ALA A O 1
ATOM 803 N N . ILE A 1 99 ? 13.502 -6.291 -21.087 1.00 90.94 99 ILE A N 1
ATOM 804 C CA . ILE A 1 99 ? 13.211 -7.658 -21.553 1.00 90.94 99 ILE A CA 1
ATOM 805 C C . ILE A 1 99 ? 13.902 -7.969 -22.890 1.00 90.94 99 ILE A C 1
ATOM 807 O O . ILE A 1 99 ? 14.300 -9.108 -23.118 1.00 90.94 99 ILE A O 1
ATOM 811 N N . SER A 1 100 ? 14.088 -6.978 -23.765 1.00 91.00 100 SER A N 1
ATOM 812 C CA . SER A 1 100 ? 14.603 -7.183 -25.129 1.00 91.00 100 SER A CA 1
ATOM 813 C C . SER A 1 100 ? 16.059 -7.658 -25.209 1.00 91.00 100 SER A C 1
ATOM 815 O O . SER A 1 100 ? 16.515 -8.059 -26.276 1.00 91.00 100 SER A O 1
ATOM 817 N N . GLY A 1 101 ? 16.815 -7.606 -24.109 1.00 85.00 101 GLY A N 1
ATOM 818 C CA . GLY A 1 101 ? 18.220 -8.021 -24.085 1.00 85.00 101 GLY A CA 1
ATOM 819 C C . GLY A 1 101 ? 19.194 -7.022 -24.724 1.00 85.00 101 GLY A C 1
ATOM 820 O O . GLY A 1 101 ? 20.397 -7.287 -24.746 1.00 85.00 101 GLY A O 1
ATOM 821 N N . LEU A 1 102 ? 18.710 -5.859 -25.186 1.00 88.06 102 LEU A N 1
ATOM 822 C CA . LEU A 1 102 ? 19.537 -4.815 -25.810 1.00 88.06 102 LEU A CA 1
ATOM 823 C C . LEU A 1 102 ? 20.551 -4.171 -24.852 1.00 88.06 102 LEU A C 1
ATOM 825 O O . LEU A 1 102 ? 21.483 -3.519 -25.308 1.00 88.06 102 LEU A O 1
ATOM 829 N N . TRP A 1 103 ? 20.430 -4.385 -23.539 1.00 83.75 103 TRP A N 1
ATOM 830 C CA . TRP A 1 103 ? 21.339 -3.837 -22.525 1.00 83.75 103 TRP A CA 1
ATOM 831 C C . TRP A 1 103 ? 22.822 -4.161 -22.765 1.00 83.75 103 TRP A C 1
ATOM 833 O O . TRP A 1 103 ? 23.677 -3.404 -22.322 1.00 83.75 103 TRP A O 1
ATOM 843 N N . LYS A 1 104 ? 23.144 -5.235 -23.503 1.00 86.12 104 LYS A N 1
ATOM 844 C CA . LYS A 1 104 ? 24.528 -5.581 -23.887 1.00 86.12 104 LYS A CA 1
ATOM 845 C C . LYS A 1 104 ? 25.149 -4.623 -24.910 1.00 86.12 104 LYS A C 1
ATOM 847 O O . LYS A 1 104 ? 26.367 -4.590 -25.035 1.00 86.12 104 LYS A O 1
ATOM 852 N N . GLN A 1 105 ? 24.322 -3.913 -25.673 1.00 90.56 105 GLN A N 1
ATOM 853 C CA . GLN A 1 105 ? 24.737 -3.009 -26.754 1.00 90.56 105 GLN A CA 1
ATOM 854 C C . GLN A 1 105 ? 24.608 -1.531 -26.362 1.00 90.56 105 GLN A C 1
ATOM 856 O O . GLN A 1 105 ? 25.011 -0.653 -27.117 1.00 90.56 105 GLN A O 1
ATOM 861 N N . LEU A 1 106 ? 24.023 -1.259 -25.196 1.00 91.06 106 LEU A N 1
ATOM 862 C CA . LEU A 1 106 ? 23.773 0.081 -24.690 1.00 91.06 106 LEU A CA 1
ATOM 863 C C . LEU A 1 106 ? 24.953 0.587 -23.861 1.00 91.06 106 LEU A C 1
ATOM 865 O O . LEU A 1 106 ? 25.706 -0.197 -23.276 1.00 91.06 106 LEU A O 1
ATOM 869 N N . SER A 1 107 ? 25.103 1.911 -23.782 1.00 94.88 107 SER A N 1
ATOM 870 C CA . SER A 1 107 ? 26.115 2.492 -22.905 1.00 94.88 107 SER A CA 1
ATOM 871 C C . SER A 1 107 ? 25.766 2.227 -21.430 1.00 94.88 107 SER A C 1
ATOM 873 O O . SER A 1 107 ? 24.587 2.079 -21.087 1.00 94.88 107 SER A O 1
ATOM 875 N N . PRO A 1 108 ? 26.752 2.222 -20.513 1.00 93.94 108 PRO A N 1
ATOM 876 C CA . PRO A 1 108 ? 26.480 2.071 -19.083 1.00 93.94 108 PRO A CA 1
ATOM 877 C C . PRO A 1 108 ? 25.472 3.095 -18.534 1.00 93.94 108 PRO A C 1
ATOM 879 O O . PRO A 1 108 ? 24.680 2.770 -17.649 1.00 93.94 108 PRO A O 1
ATOM 882 N N . MET A 1 109 ? 25.466 4.316 -19.081 1.00 94.56 109 MET A N 1
ATOM 883 C CA . MET A 1 109 ? 24.524 5.370 -18.690 1.00 94.56 109 MET A CA 1
ATOM 884 C C . MET A 1 109 ? 23.091 5.054 -19.124 1.00 94.56 109 MET A C 1
ATOM 886 O O . MET A 1 109 ? 22.162 5.230 -18.337 1.00 94.56 109 MET A O 1
ATOM 890 N N . ASP A 1 110 ? 22.905 4.530 -20.335 1.00 93.19 110 ASP A N 1
ATOM 891 C CA . ASP A 1 110 ? 21.582 4.139 -20.831 1.00 93.19 110 ASP A CA 1
ATOM 892 C C . ASP A 1 110 ? 21.012 2.981 -20.008 1.00 93.19 110 ASP A C 1
ATOM 894 O O . ASP A 1 110 ? 19.850 3.010 -19.599 1.00 93.19 110 ASP A O 1
ATOM 898 N N . VAL A 1 111 ? 21.850 1.986 -19.694 1.00 93.69 111 VAL A N 1
ATOM 899 C CA . VAL A 1 111 ? 21.468 0.857 -18.833 1.00 93.69 111 VAL A CA 1
ATOM 900 C C . VAL A 1 111 ? 21.052 1.349 -17.445 1.00 93.69 111 VAL A C 1
ATOM 902 O O . VAL A 1 111 ? 20.041 0.887 -16.910 1.00 93.69 111 VAL A O 1
ATOM 905 N N . PHE A 1 112 ? 21.776 2.318 -16.877 1.00 94.19 112 PHE A N 1
ATOM 906 C CA . PHE A 1 112 ? 21.411 2.934 -15.602 1.00 94.19 112 PHE A CA 1
ATOM 907 C C . PHE A 1 112 ? 20.045 3.633 -15.667 1.00 94.19 112 PHE A C 1
ATOM 909 O O . PHE A 1 112 ? 19.199 3.393 -14.804 1.00 94.19 112 PHE A O 1
ATOM 916 N N . ILE A 1 113 ? 19.798 4.449 -16.697 1.00 93.81 113 ILE A N 1
ATOM 917 C CA . ILE A 1 113 ? 18.522 5.161 -16.883 1.00 93.81 113 ILE A CA 1
ATOM 918 C C . ILE A 1 113 ? 17.361 4.171 -17.032 1.00 93.81 113 ILE A C 1
ATOM 920 O O . ILE A 1 113 ? 16.322 4.338 -16.389 1.00 93.81 113 ILE A O 1
ATOM 924 N N . ILE A 1 114 ? 17.540 3.114 -17.829 1.00 94.00 114 ILE A N 1
ATOM 925 C CA . ILE A 1 114 ? 16.524 2.070 -18.017 1.00 94.00 114 ILE A CA 1
ATOM 926 C C . ILE A 1 114 ? 16.250 1.348 -16.695 1.00 94.00 114 ILE A C 1
ATOM 928 O O . ILE A 1 114 ? 15.090 1.218 -16.301 1.00 94.00 114 ILE A O 1
ATOM 932 N N . GLY A 1 115 ? 17.294 0.924 -15.976 1.00 94.06 115 GLY A N 1
ATOM 933 C CA . GLY A 1 115 ? 17.152 0.257 -14.680 1.00 94.06 115 GLY A CA 1
ATOM 934 C C . GLY A 1 115 ? 16.447 1.135 -13.643 1.00 94.06 115 GLY A C 1
ATOM 935 O O . GLY A 1 115 ? 15.543 0.676 -12.940 1.00 94.06 115 GLY A O 1
ATOM 936 N N . TYR A 1 116 ? 16.792 2.422 -13.597 1.00 94.06 116 TYR A N 1
ATOM 937 C CA . TYR A 1 116 ? 16.130 3.404 -12.744 1.00 94.06 116 TYR A CA 1
ATOM 938 C C . TYR A 1 116 ? 14.648 3.584 -13.109 1.00 94.06 116 TYR A C 1
ATOM 940 O O . TYR A 1 116 ? 13.786 3.614 -12.224 1.00 94.06 116 TYR A O 1
ATOM 948 N N . GLY A 1 117 ? 14.326 3.641 -14.403 1.00 94.56 117 GLY A N 1
ATOM 949 C CA . GLY A 1 117 ? 12.953 3.700 -14.901 1.00 94.56 117 GLY A CA 1
ATOM 950 C C . GLY A 1 117 ? 12.126 2.468 -14.517 1.00 94.56 117 GLY A C 1
ATOM 951 O O . GLY A 1 117 ? 11.020 2.606 -13.990 1.00 94.56 117 GLY A O 1
ATOM 952 N N . VAL A 1 118 ? 12.682 1.263 -14.683 1.00 95.00 118 VAL A N 1
ATOM 953 C CA . VAL A 1 118 ? 12.046 -0.001 -14.259 1.00 95.00 118 VAL A CA 1
ATOM 954 C C . VAL A 1 118 ? 11.788 -0.015 -12.752 1.00 95.00 118 VAL A C 1
ATOM 956 O O . VAL A 1 118 ? 10.713 -0.425 -12.310 1.00 95.00 118 VAL A O 1
AT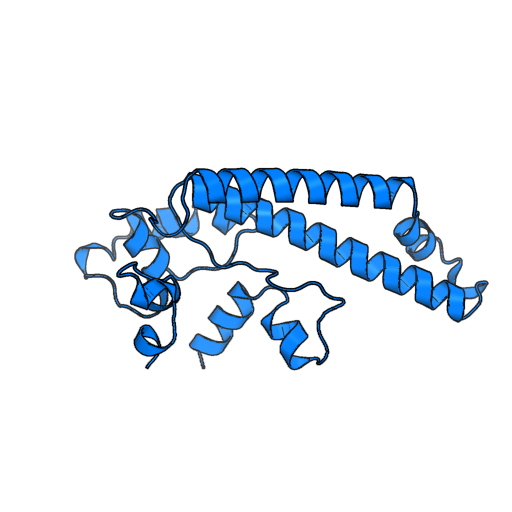OM 959 N N . LEU A 1 119 ? 12.733 0.478 -11.948 1.00 93.62 119 LEU A N 1
ATOM 960 C CA . LEU A 1 119 ? 12.577 0.547 -10.497 1.00 93.62 119 LEU A CA 1
ATOM 961 C C . LEU A 1 119 ? 11.437 1.496 -10.082 1.00 93.62 119 LEU A C 1
ATOM 963 O O . LEU A 1 119 ? 10.622 1.146 -9.223 1.00 93.62 119 LEU A O 1
ATOM 967 N N . ASN A 1 120 ? 11.340 2.669 -10.716 1.00 94.06 120 ASN A N 1
ATOM 968 C CA . ASN A 1 120 ? 10.242 3.614 -10.485 1.00 94.06 120 ASN A CA 1
ATOM 969 C C . ASN A 1 120 ? 8.891 3.039 -10.938 1.00 94.06 120 ASN A C 1
ATOM 971 O O . ASN A 1 120 ? 7.901 3.174 -10.216 1.00 94.06 120 ASN A O 1
ATOM 975 N N . PHE A 1 121 ? 8.854 2.337 -12.075 1.00 94.62 121 PHE A N 1
ATOM 976 C CA . PHE A 1 121 ? 7.670 1.610 -12.538 1.00 94.62 121 PHE A CA 1
ATOM 977 C C . PHE A 1 121 ? 7.211 0.554 -11.537 1.00 94.62 121 PHE A C 1
ATOM 979 O O . PHE A 1 121 ? 6.041 0.532 -11.147 1.00 94.62 121 PHE A O 1
ATOM 986 N N . MET A 1 122 ? 8.132 -0.285 -11.066 1.00 94.38 122 MET A N 1
ATOM 987 C CA . MET A 1 122 ? 7.832 -1.307 -10.072 1.00 94.38 122 MET A CA 1
ATOM 988 C C . MET A 1 122 ? 7.297 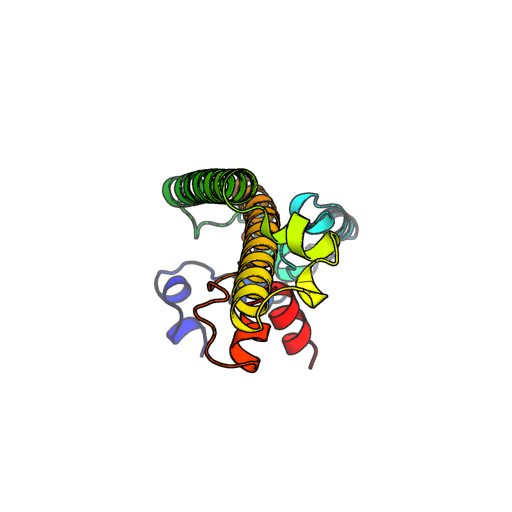-0.682 -8.775 1.00 94.38 122 MET A C 1
ATOM 990 O O . MET A 1 122 ? 6.290 -1.150 -8.239 1.00 94.38 122 MET A O 1
ATOM 994 N N . TRP A 1 123 ? 7.927 0.393 -8.287 1.00 94.38 123 TRP A N 1
ATOM 995 C CA . TRP A 1 123 ? 7.449 1.122 -7.110 1.00 94.38 123 TRP A CA 1
ATOM 996 C C . TRP A 1 123 ? 6.029 1.663 -7.316 1.00 94.38 123 TRP A C 1
ATOM 998 O O . TRP A 1 123 ? 5.169 1.431 -6.464 1.00 94.38 123 TRP A O 1
ATOM 1008 N N . LEU A 1 124 ? 5.756 2.327 -8.445 1.00 94.44 124 LEU A N 1
ATOM 1009 C CA . LEU A 1 124 ? 4.451 2.927 -8.740 1.00 94.44 124 LEU A CA 1
ATOM 1010 C C . LEU A 1 124 ? 3.348 1.866 -8.871 1.00 94.44 124 LEU A C 1
ATOM 1012 O O . LEU A 1 124 ? 2.249 2.047 -8.341 1.00 94.44 124 LEU A O 1
ATOM 1016 N N . LYS A 1 125 ? 3.665 0.718 -9.480 1.00 94.25 125 LYS A N 1
ATOM 1017 C CA . LYS A 1 125 ? 2.770 -0.442 -9.567 1.00 94.25 125 LYS A CA 1
ATOM 1018 C C . LYS A 1 125 ? 2.348 -0.935 -8.179 1.00 94.25 125 LYS A C 1
ATOM 1020 O O . LYS A 1 125 ? 1.154 -1.041 -7.898 1.00 94.25 125 LYS A O 1
ATOM 1025 N N . PHE A 1 126 ? 3.301 -1.203 -7.282 1.00 94.50 126 PHE A N 1
ATOM 1026 C CA . PHE A 1 126 ? 2.976 -1.641 -5.916 1.00 94.50 126 PHE A CA 1
ATOM 1027 C C . PHE A 1 126 ? 2.280 -0.547 -5.103 1.00 94.50 126 PHE A C 1
ATOM 1029 O O . PHE A 1 126 ? 1.353 -0.830 -4.340 1.00 94.50 126 PHE A O 1
ATOM 1036 N N . PHE A 1 127 ? 2.685 0.709 -5.291 1.00 94.31 127 PHE A N 1
ATOM 1037 C CA . PHE A 1 127 ? 2.049 1.864 -4.672 1.00 94.31 127 PHE A CA 1
ATOM 1038 C C . PHE A 1 127 ? 0.558 1.943 -5.012 1.00 94.31 127 PHE A C 1
ATOM 1040 O O . PHE A 1 127 ? -0.254 2.143 -4.106 1.00 94.31 127 PHE A O 1
ATOM 1047 N N . LEU A 1 128 ? 0.192 1.732 -6.279 1.00 95.25 128 LEU A N 1
ATOM 1048 C CA . LEU A 1 128 ? -1.197 1.715 -6.736 1.00 95.25 128 LEU A CA 1
ATOM 1049 C C . LEU A 1 128 ? -1.999 0.573 -6.123 1.00 95.25 128 LEU A C 1
ATOM 1051 O O . LEU A 1 128 ? -3.063 0.828 -5.555 1.00 95.25 128 LEU A O 1
ATOM 1055 N N . ILE A 1 129 ? -1.473 -0.653 -6.185 1.00 95.12 129 ILE A N 1
ATOM 1056 C CA . ILE A 1 129 ? -2.127 -1.847 -5.632 1.00 95.12 129 ILE A CA 1
ATOM 1057 C C . ILE A 1 129 ? -2.419 -1.635 -4.142 1.00 95.12 129 ILE A C 1
ATOM 1059 O O . ILE A 1 129 ? -3.566 -1.707 -3.698 1.00 95.12 129 ILE A O 1
ATOM 1063 N N . TRP A 1 130 ? -1.401 -1.286 -3.356 1.00 95.06 130 TRP A N 1
ATOM 1064 C CA . TRP A 1 130 ? -1.566 -1.150 -1.910 1.00 95.06 130 TRP A CA 1
ATOM 1065 C C . TRP A 1 130 ? -2.402 0.063 -1.506 1.00 95.06 130 TRP A C 1
ATOM 1067 O O . TRP A 1 130 ? -3.119 0.002 -0.503 1.00 95.06 130 TRP A O 1
ATOM 1077 N N . ARG A 1 131 ? -2.333 1.177 -2.249 1.00 94.44 131 ARG A N 1
ATOM 1078 C CA . ARG A 1 131 ? -3.213 2.325 -1.987 1.00 94.44 131 ARG A CA 1
ATOM 1079 C C . ARG A 1 131 ? -4.666 2.011 -2.297 1.00 94.44 131 ARG A C 1
ATOM 1081 O O . ARG A 1 131 ? -5.508 2.463 -1.528 1.00 94.44 131 ARG A O 1
ATOM 1088 N N . TYR A 1 132 ? -4.942 1.241 -3.348 1.00 95.50 132 TYR A N 1
ATOM 1089 C CA . TYR A 1 132 ? -6.297 0.820 -3.689 1.00 95.50 132 TYR A CA 1
ATOM 1090 C C . TYR A 1 132 ? -6.917 -0.013 -2.565 1.00 95.50 132 TYR A C 1
ATOM 1092 O O . TYR A 1 132 ? -7.943 0.368 -2.008 1.00 95.50 132 TYR A O 1
ATOM 1100 N N . PHE A 1 133 ? -6.249 -1.091 -2.145 1.00 95.62 133 PHE A N 1
ATOM 1101 C CA . PHE A 1 133 ? -6.774 -1.954 -1.082 1.00 95.62 133 PHE A CA 1
ATOM 1102 C C . PHE A 1 133 ? -6.882 -1.236 0.262 1.00 95.62 133 PHE A C 1
ATOM 1104 O O . PHE A 1 133 ? -7.841 -1.434 1.007 1.00 95.62 133 PHE A O 1
ATOM 1111 N N . ARG A 1 134 ? -5.952 -0.322 0.558 1.00 94.50 134 ARG A N 1
ATOM 1112 C CA . ARG A 1 134 ? -6.091 0.553 1.723 1.00 94.50 134 ARG A CA 1
ATOM 1113 C C . ARG A 1 134 ? -7.295 1.490 1.600 1.00 94.50 134 ARG A C 1
ATOM 1115 O O . ARG A 1 134 ? -7.977 1.716 2.592 1.00 94.50 134 ARG A O 1
ATOM 1122 N N . PHE A 1 135 ? -7.521 2.089 0.434 1.00 94.69 135 PHE A N 1
ATOM 1123 C CA . PHE A 1 135 ? -8.662 2.971 0.194 1.00 94.69 135 PHE A CA 1
ATOM 1124 C C . PHE A 1 135 ? -9.986 2.216 0.346 1.00 94.69 135 PHE A C 1
ATOM 1126 O O . PHE A 1 135 ? -10.869 2.696 1.050 1.00 94.69 135 PHE A O 1
ATOM 1133 N N . TRP A 1 136 ? -10.075 1.001 -0.199 1.00 94.94 136 TRP A N 1
ATOM 1134 C CA . TRP A 1 136 ? -11.216 0.110 0.009 1.00 94.94 136 TRP A CA 1
ATOM 1135 C C . TRP A 1 136 ? -11.434 -0.180 1.502 1.00 94.94 136 TRP A C 1
ATOM 1137 O O . TRP A 1 136 ? -12.531 0.029 2.015 1.00 94.94 136 TRP A O 1
ATOM 1147 N N . SER A 1 137 ? -10.373 -0.539 2.232 1.00 94.06 137 SER A N 1
ATOM 1148 C CA . SER A 1 137 ? -10.440 -0.735 3.686 1.00 94.06 137 SER A CA 1
ATOM 1149 C C . SER A 1 137 ? -10.985 0.501 4.419 1.00 94.06 137 SER A C 1
ATOM 1151 O O . SER A 1 137 ? -11.839 0.375 5.293 1.00 94.06 137 SER A O 1
ATOM 1153 N N . LEU A 1 138 ? -10.543 1.704 4.029 1.00 93.44 138 LEU A N 1
ATOM 1154 C CA . LEU A 1 138 ? -11.003 2.960 4.628 1.00 93.44 138 LEU A CA 1
ATOM 1155 C C . LEU A 1 138 ? -12.478 3.260 4.353 1.00 93.44 138 LEU A C 1
ATOM 1157 O O . LEU A 1 138 ? -13.147 3.762 5.255 1.00 93.44 138 LEU A O 1
ATOM 1161 N N . ILE A 1 139 ? -12.978 2.967 3.146 1.00 92.62 139 ILE A N 1
ATOM 1162 C CA . ILE A 1 139 ? -14.409 3.101 2.819 1.00 92.62 139 ILE A CA 1
ATOM 1163 C C . ILE A 1 139 ? -15.240 2.183 3.718 1.00 92.62 139 ILE A C 1
ATOM 1165 O O . ILE A 1 139 ? -16.281 2.590 4.220 1.00 92.62 139 ILE A O 1
ATOM 1169 N N . CYS A 1 140 ? -14.748 0.973 3.979 1.00 92.31 140 CYS A N 1
ATOM 1170 C CA . CYS A 1 140 ? -15.377 0.026 4.897 1.00 92.31 140 CYS A CA 1
ATOM 1171 C C . CYS A 1 140 ? -15.191 0.380 6.386 1.00 92.31 140 CYS A C 1
ATOM 1173 O O . CYS A 1 140 ? -15.545 -0.426 7.240 1.00 92.31 140 CYS A O 1
ATOM 1175 N N . GLY A 1 141 ? -14.611 1.538 6.720 1.00 91.31 141 GLY A N 1
ATOM 1176 C CA . GLY A 1 141 ? -14.423 1.979 8.104 1.00 91.31 141 GLY A CA 1
ATOM 1177 C C . GLY A 1 141 ? -13.226 1.356 8.827 1.00 91.31 141 GLY A C 1
ATOM 1178 O O . GLY A 1 141 ? -13.038 1.630 10.010 1.00 91.31 141 GLY A O 1
ATOM 1179 N N . ILE A 1 142 ? -12.381 0.576 8.143 1.00 92.62 142 ILE A N 1
ATOM 1180 C CA . ILE A 1 142 ? -11.197 -0.057 8.736 1.00 92.62 142 ILE A CA 1
ATOM 1181 C C . ILE A 1 142 ? -9.938 0.705 8.321 1.00 92.62 142 ILE A C 1
ATOM 1183 O O . ILE A 1 142 ? -9.524 0.717 7.157 1.00 92.62 142 ILE A O 1
ATOM 1187 N N . GLU A 1 143 ? -9.275 1.331 9.288 1.00 92.50 143 GLU A N 1
ATOM 1188 C CA . GLU A 1 143 ? -7.973 1.950 9.100 1.00 92.50 143 GLU A CA 1
ATOM 1189 C C . GLU A 1 143 ? -6.879 0.884 8.985 1.00 92.50 143 GLU A C 1
ATOM 1191 O O . GLU A 1 143 ? -6.513 0.206 9.949 1.00 92.50 143 GLU A O 1
ATOM 1196 N N . ALA A 1 144 ? -6.301 0.808 7.787 1.00 92.12 144 ALA A N 1
ATOM 1197 C CA . ALA A 1 144 ? -5.096 0.044 7.511 1.00 92.12 144 ALA A CA 1
ATOM 1198 C C . ALA A 1 144 ? -3.862 0.969 7.368 1.00 92.12 144 ALA A C 1
ATOM 1200 O O . ALA A 1 144 ? -3.952 2.081 6.811 1.00 92.12 144 ALA A O 1
ATOM 1201 N N . PRO A 1 145 ? -2.676 0.536 7.837 1.00 91.81 145 PRO A N 1
ATOM 1202 C CA . PRO A 1 145 ? -1.440 1.299 7.720 1.00 91.81 145 PRO A CA 1
ATOM 1203 C C . PRO A 1 145 ? -1.041 1.477 6.250 1.00 91.81 145 PRO A C 1
ATOM 1205 O O . PRO A 1 145 ? -1.299 0.637 5.395 1.00 91.81 145 PRO A O 1
ATOM 1208 N N . LYS A 1 146 ? -0.378 2.590 5.925 1.00 90.69 146 LYS A N 1
ATOM 1209 C CA . LYS A 1 146 ? 0.155 2.814 4.572 1.00 90.69 146 LYS A CA 1
ATOM 1210 C C . LYS A 1 146 ? 1.372 1.917 4.339 1.00 90.69 146 LYS A C 1
ATOM 1212 O O . LYS A 1 146 ? 2.315 1.981 5.121 1.00 90.69 146 LYS A O 1
ATOM 1217 N N . ASN A 1 147 ? 1.370 1.152 3.247 1.00 92.69 147 ASN A N 1
ATOM 1218 C CA . ASN A 1 147 ? 2.495 0.292 2.865 1.00 92.69 147 ASN A CA 1
ATOM 1219 C C . ASN A 1 147 ? 3.650 1.019 2.172 1.00 92.69 147 ASN A C 1
ATOM 1221 O O . ASN A 1 147 ? 4.750 0.492 2.179 1.00 92.69 147 ASN A O 1
ATOM 1225 N N . MET A 1 148 ? 3.403 2.194 1.589 1.00 90.19 148 MET A N 1
ATOM 1226 C CA . MET A 1 148 ? 4.408 3.034 0.926 1.00 90.19 148 MET A CA 1
ATOM 1227 C C . MET A 1 148 ? 4.219 4.485 1.379 1.00 90.19 148 MET A C 1
ATOM 1229 O O . MET A 1 148 ? 3.501 5.253 0.735 1.00 90.19 148 MET A O 1
ATOM 1233 N N . PRO A 1 149 ? 4.770 4.872 2.539 1.00 88.69 149 PRO A N 1
ATOM 1234 C CA . PRO A 1 149 ? 4.647 6.225 3.061 1.00 88.69 149 PRO A CA 1
ATOM 1235 C C . PRO A 1 149 ? 5.638 7.204 2.413 1.00 88.69 149 PRO A C 1
ATOM 1237 O O . PRO A 1 149 ? 5.430 8.410 2.513 1.00 88.69 149 PRO A O 1
ATOM 1240 N N . ARG A 1 150 ? 6.703 6.711 1.765 1.00 88.62 150 ARG A N 1
ATOM 1241 C CA . ARG A 1 150 ? 7.713 7.525 1.076 1.00 88.62 150 ARG A CA 1
ATOM 1242 C C . ARG A 1 150 ? 7.936 7.025 -0.347 1.00 88.62 150 ARG A C 1
ATOM 1244 O O . ARG A 1 150 ? 7.761 5.842 -0.629 1.00 88.62 150 ARG A O 1
ATOM 1251 N N . CYS A 1 151 ? 8.340 7.946 -1.217 1.00 88.31 151 CYS A N 1
ATOM 1252 C CA . CYS A 1 151 ? 8.840 7.616 -2.545 1.00 88.31 151 CYS A CA 1
ATOM 1253 C C . CYS A 1 151 ? 10.180 6.878 -2.435 1.00 88.31 151 CYS A C 1
ATOM 1255 O O . CYS A 1 151 ? 10.978 7.183 -1.542 1.00 88.31 151 CYS A O 1
ATOM 1257 N N . ILE A 1 152 ? 10.437 5.948 -3.357 1.00 87.81 152 ILE A N 1
ATOM 1258 C CA . ILE A 1 152 ? 11.714 5.229 -3.442 1.00 87.81 152 ILE A CA 1
ATOM 1259 C C . ILE A 1 152 ? 12.904 6.187 -3.574 1.00 87.81 152 ILE A C 1
ATOM 1261 O O . ILE A 1 152 ? 13.925 5.992 -2.925 1.00 87.81 152 ILE A O 1
ATOM 1265 N N . ASN A 1 153 ? 12.713 7.297 -4.290 1.00 88.94 153 ASN A N 1
ATOM 1266 C CA . ASN A 1 153 ? 13.733 8.326 -4.504 1.00 88.94 153 ASN A CA 1
ATOM 1267 C C . ASN A 1 153 ? 14.019 9.186 -3.261 1.00 88.94 153 ASN A C 1
ATOM 1269 O O . ASN A 1 153 ? 14.989 9.931 -3.243 1.00 88.94 153 ASN A O 1
ATOM 1273 N N . ASN A 1 154 ? 13.189 9.089 -2.217 1.00 89.94 154 ASN A N 1
ATOM 1274 C CA . ASN A 1 154 ? 13.360 9.817 -0.954 1.00 89.94 154 ASN A CA 1
ATOM 1275 C C . ASN A 1 154 ? 13.833 8.894 0.190 1.00 89.94 154 ASN A C 1
ATOM 1277 O O . ASN A 1 154 ? 13.593 9.154 1.374 1.00 89.94 154 ASN A O 1
ATOM 1281 N N . CYS A 1 155 ? 14.438 7.754 -0.157 1.00 85.88 155 CYS A N 1
ATOM 1282 C CA . CYS A 1 155 ? 15.031 6.816 0.789 1.00 85.88 155 CYS A CA 1
ATOM 1283 C C . CYS A 1 155 ? 16.559 6.936 0.731 1.00 85.88 155 CYS A C 1
ATOM 1285 O O . CYS A 1 155 ? 17.185 6.452 -0.201 1.00 85.88 155 CYS A O 1
ATOM 1287 N N . HIS A 1 156 ? 17.159 7.572 1.740 1.00 86.69 156 HIS A N 1
ATOM 1288 C CA . HIS A 1 156 ? 18.605 7.842 1.770 1.00 86.69 156 HIS A CA 1
ATOM 1289 C C . HIS A 1 156 ? 19.457 6.681 2.303 1.00 86.69 156 HIS A C 1
ATOM 1291 O O . HIS A 1 156 ? 20.678 6.726 2.219 1.00 86.69 156 HIS A O 1
ATOM 1297 N N . ASN A 1 157 ? 18.839 5.661 2.900 1.00 91.75 157 ASN A N 1
ATOM 1298 C CA . ASN A 1 157 ? 19.542 4.516 3.469 1.00 91.75 157 ASN A CA 1
ATOM 1299 C C . ASN A 1 157 ? 18.723 3.223 3.331 1.00 91.75 157 ASN A C 1
ATOM 1301 O O . ASN A 1 157 ? 17.499 3.250 3.173 1.00 91.75 157 ASN A O 1
ATOM 1305 N N . LEU A 1 158 ? 19.415 2.082 3.406 1.00 88.44 158 LEU A N 1
ATOM 1306 C CA . LEU A 1 158 ? 18.817 0.751 3.251 1.00 88.44 158 LEU A CA 1
ATOM 1307 C C . LEU A 1 158 ? 17.789 0.443 4.345 1.00 88.44 158 LEU A C 1
ATOM 1309 O O . LEU A 1 158 ? 16.725 -0.107 4.072 1.00 88.44 158 LEU A O 1
ATOM 1313 N N . GLU A 1 159 ? 18.077 0.832 5.585 1.00 90.31 159 GLU A N 1
ATOM 1314 C CA . GLU A 1 159 ? 17.155 0.631 6.702 1.00 90.31 159 GLU A CA 1
ATOM 1315 C C . GLU A 1 159 ? 15.839 1.396 6.488 1.00 90.31 159 GLU A C 1
ATOM 1317 O O . GLU A 1 159 ? 14.746 0.854 6.665 1.00 90.31 159 GLU A O 1
ATOM 1322 N N . GLY A 1 160 ? 15.931 2.655 6.063 1.00 88.50 160 GLY A N 1
ATOM 1323 C CA . GLY A 1 160 ? 14.792 3.495 5.728 1.00 88.50 160 GLY A CA 1
ATOM 1324 C C . GLY A 1 160 ? 14.022 2.948 4.537 1.00 88.50 160 GLY A C 1
ATOM 1325 O O . GLY A 1 160 ? 12.793 2.951 4.579 1.00 88.50 160 GLY A O 1
ATOM 1326 N N . PHE A 1 161 ? 14.703 2.424 3.517 1.00 90.44 161 PHE A N 1
ATOM 1327 C CA . PHE A 1 161 ? 14.039 1.733 2.415 1.00 90.44 161 PHE A CA 1
ATOM 1328 C C . PHE A 1 161 ? 13.151 0.596 2.939 1.00 90.44 161 PHE A C 1
ATOM 1330 O O . PHE A 1 161 ? 11.948 0.630 2.705 1.00 90.44 161 PHE A O 1
ATOM 1337 N N . TRP A 1 162 ? 13.676 -0.332 3.744 1.00 89.69 162 TRP A N 1
ATOM 1338 C CA . TRP A 1 162 ? 12.899 -1.476 4.253 1.00 89.69 162 TRP A CA 1
ATOM 1339 C C . TRP A 1 162 ? 11.820 -1.117 5.279 1.00 89.69 162 TRP A C 1
ATOM 1341 O O . TRP A 1 162 ? 10.823 -1.826 5.408 1.00 89.69 162 TRP A O 1
ATOM 1351 N N . LYS A 1 163 ? 11.980 -0.006 6.004 1.00 90.69 163 LYS A N 1
ATOM 1352 C CA . LYS A 1 163 ? 10.934 0.524 6.894 1.00 90.69 163 LYS A CA 1
ATOM 1353 C C . LYS A 1 163 ? 9.765 1.147 6.130 1.00 90.69 163 LYS A C 1
ATOM 1355 O O . LYS A 1 163 ? 8.653 1.196 6.655 1.00 90.69 163 LYS A O 1
ATOM 1360 N N . ASN A 1 164 ? 10.014 1.660 4.925 1.00 91.38 164 ASN A N 1
ATOM 1361 C CA . ASN A 1 164 ? 9.011 2.354 4.118 1.00 91.38 164 ASN A CA 1
ATOM 1362 C C . ASN A 1 164 ? 8.448 1.475 2.993 1.00 91.38 164 ASN A C 1
ATOM 1364 O O . ASN A 1 164 ? 7.280 1.620 2.655 1.00 91.38 164 ASN A O 1
ATOM 1368 N N . TRP A 1 165 ? 9.230 0.559 2.431 1.00 90.69 165 TRP A N 1
ATOM 1369 C CA . TRP A 1 165 ? 8.774 -0.414 1.448 1.00 90.69 165 TRP A CA 1
ATOM 1370 C C . TRP A 1 165 ? 7.994 -1.521 2.153 1.00 90.69 165 TRP A C 1
ATOM 1372 O O . TRP A 1 165 ? 8.535 -2.235 2.992 1.00 90.69 165 TRP A O 1
ATOM 1382 N N . HIS A 1 166 ? 6.712 -1.666 1.823 1.00 92.88 166 HIS A N 1
ATOM 1383 C CA . HIS A 1 166 ? 5.821 -2.624 2.479 1.00 92.88 166 HIS A CA 1
ATOM 1384 C C . HIS A 1 166 ? 5.789 -2.449 4.013 1.00 92.88 166 HIS A C 1
ATOM 1386 O O . HIS A 1 166 ? 5.915 -3.396 4.793 1.00 92.88 166 HIS A O 1
ATOM 1392 N N . ALA A 1 167 ? 5.622 -1.201 4.459 1.00 92.19 167 ALA A N 1
ATOM 1393 C CA . ALA A 1 167 ? 5.788 -0.807 5.859 1.00 92.19 167 ALA A CA 1
ATOM 1394 C C . ALA A 1 167 ? 4.890 -1.566 6.859 1.00 92.19 167 ALA A C 1
ATOM 1396 O O . ALA A 1 167 ? 5.261 -1.703 8.025 1.00 92.19 167 ALA A O 1
ATOM 1397 N N . SER A 1 168 ? 3.712 -2.055 6.448 1.00 92.62 168 SER A N 1
ATOM 1398 C CA . SER A 1 168 ? 2.855 -2.858 7.336 1.00 92.62 168 SER A CA 1
ATOM 1399 C C . SER A 1 168 ? 3.498 -4.195 7.708 1.00 92.62 168 SER A C 1
ATOM 1401 O O . SER A 1 168 ? 3.489 -4.575 8.877 1.00 92.62 168 SER A O 1
ATOM 1403 N N . TYR A 1 169 ? 4.141 -4.853 6.742 1.00 91.31 169 TYR A N 1
ATOM 1404 C CA . TYR A 1 169 ? 4.864 -6.101 6.948 1.00 91.31 169 TYR A CA 1
ATOM 1405 C C . TYR A 1 169 ? 6.086 -5.897 7.835 1.00 91.31 169 TYR A C 1
ATOM 1407 O O . TYR A 1 169 ? 6.279 -6.643 8.792 1.00 91.31 169 TYR A O 1
ATOM 1415 N N . ASN A 1 170 ? 6.859 -4.834 7.591 1.00 91.81 170 ASN A N 1
ATOM 1416 C CA . ASN A 1 170 ? 7.991 -4.487 8.449 1.00 91.81 170 ASN A CA 1
ATOM 1417 C C . ASN A 1 170 ? 7.551 -4.287 9.913 1.00 91.81 170 ASN A C 1
ATOM 1419 O O . ASN A 1 170 ? 8.133 -4.881 10.819 1.00 91.81 170 ASN A O 1
ATOM 1423 N N . LYS A 1 171 ? 6.475 -3.521 10.145 1.00 88.56 171 LYS A N 1
ATOM 1424 C CA . LYS A 1 171 ? 5.914 -3.311 11.492 1.00 88.56 171 LYS A CA 1
ATOM 1425 C C . LYS A 1 171 ? 5.445 -4.612 12.140 1.00 88.56 171 LYS A C 1
ATOM 1427 O O . LYS A 1 171 ? 5.667 -4.811 13.331 1.00 88.56 171 LYS A O 1
ATOM 1432 N N . TRP A 1 172 ? 4.809 -5.487 11.365 1.00 87.31 172 TRP A N 1
ATOM 1433 C CA . TRP A 1 172 ? 4.348 -6.785 11.847 1.00 87.31 172 TRP A CA 1
ATOM 1434 C C . TRP A 1 172 ? 5.511 -7.699 12.252 1.00 87.31 172 TRP A C 1
ATOM 1436 O O . TRP A 1 172 ? 5.449 -8.329 13.307 1.00 87.31 172 TRP A O 1
ATOM 1446 N N . LEU A 1 173 ? 6.590 -7.725 11.463 1.00 88.06 173 LEU A N 1
ATOM 1447 C CA . LEU A 1 173 ? 7.794 -8.501 11.766 1.00 88.06 173 LEU A CA 1
ATOM 1448 C C . LEU A 1 173 ? 8.497 -8.008 13.032 1.00 88.06 173 LEU A C 1
ATOM 1450 O O . LEU A 1 173 ? 8.799 -8.809 13.913 1.00 88.06 173 LEU A O 1
ATOM 1454 N N . VAL A 1 174 ? 8.741 -6.698 13.137 1.00 86.38 174 VAL A N 1
ATOM 1455 C CA . VAL A 1 174 ? 9.495 -6.111 14.260 1.00 86.38 174 VAL A CA 1
ATOM 1456 C C . VAL A 1 174 ? 8.764 -6.282 15.590 1.00 86.38 174 VAL A C 1
ATOM 1458 O O . VAL A 1 174 ? 9.412 -6.381 16.620 1.00 86.38 174 VAL A O 1
ATOM 1461 N N . ARG A 1 175 ? 7.431 -6.372 15.586 1.00 75.62 175 ARG A N 1
ATOM 1462 C CA . ARG A 1 175 ? 6.650 -6.641 16.800 1.00 75.62 175 ARG A CA 1
ATOM 1463 C C . ARG A 1 175 ? 6.877 -8.041 17.383 1.00 75.62 175 ARG A C 1
ATOM 1465 O O . ARG A 1 175 ? 6.723 -8.217 18.586 1.00 75.62 175 ARG A O 1
ATOM 1472 N N . LYS A 1 176 ? 7.111 -9.050 16.539 1.00 59.50 176 LYS A N 1
ATOM 1473 C CA . LYS A 1 176 ? 7.243 -10.451 16.980 1.00 59.50 176 LYS A CA 1
ATOM 1474 C C . LYS A 1 176 ? 8.618 -10.772 17.578 1.00 59.50 176 LYS A C 1
ATOM 1476 O O . LYS A 1 176 ? 8.823 -11.906 18.001 1.00 59.50 176 LYS A O 1
ATOM 1481 N N . ARG A 1 177 ? 9.541 -9.81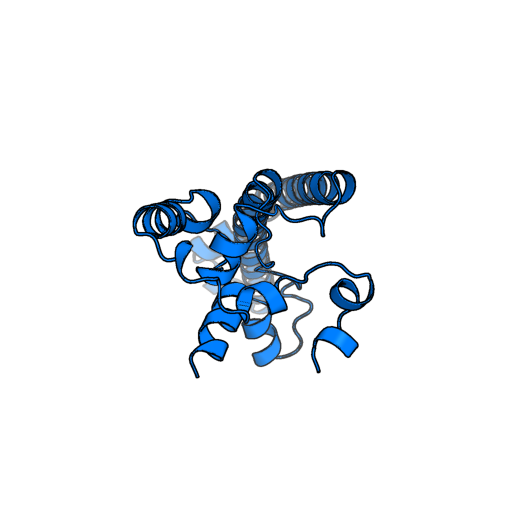3 17.561 1.00 46.94 177 ARG A N 1
ATOM 1482 C CA . ARG A 1 177 ? 10.871 -9.905 18.156 1.00 46.94 177 ARG A CA 1
ATOM 1483 C C . ARG A 1 177 ? 10.888 -9.110 19.455 1.00 46.94 177 ARG A C 1
ATOM 1485 O O . ARG A 1 177 ? 11.524 -9.608 20.403 1.00 46.94 177 ARG A O 1
#

Sequence (177 aa):
KHVQRCHICKSGKTCYQLLHERSVPDDKYSLSIYICYLVYAPLYLAGPIISFNAFASQLDVPQNNYSVRDVTWCGLCWVFSLLLMELMTHLFYYNAFAISGLWKQLSPMDVFIIGYGVLNFMWLKFFLIWRYFRFWSLICGIEAPKNMPRCINNCHNLEGFWKNWHASYNKWLVRKR

Foldseek 3Di:
DCCVVDPQSVVVFDDLVCQQPDDDDPVLPDPVLVVCVCVVPLVPPQEADGDSSLSSVCPVPFHPSADPVNLVVLVVVLVVLVVVLVVCVVPPVLVVVVPVPCLVVDDPVVVVVSVVSVVQSVQSVSQNSHSVSQSVCVVVRRHHDRQAPDRPVPQPDPVSNVCRHGVSVVVVVVVVD

Radius of gyration: 19.5 Å; chains: 1; bounding box: 44×33×52 Å

InterPro domains:
  IPR004299 Membrane bound O-acyl transferase, MBOAT [PF03062] (19-175)
  IPR051085 Membrane-bound O-acyltransferase [PTHR13285] (21-175)

Secondary structure (DSSP, 8-state):
--TTT-HHHHTT---HHHHHHSPPPGGG--HHHHHHHHH-HHHHHSPPP--HHHHHHHHHS---SS-HHHHHHHHHHHHHHHHHHHHHHHH--HHHHHHSSGGGTS-HHHHHHHHHHHHHHHHHHHHHHHHHHHHHHHHTT-----S--S-GGG--SHHHHHHHTTHHHHHHHHHT-